Protein AF-A0A7L5ZAC9-F1 (afdb_monomer_lite)

Radius of gyration: 20.92 Å; chains: 1; bounding box: 39×64×73 Å

Secondary structure (DSSP, 8-state):
--PPPPPP-PPPPPPP-PPPPTTTT-EEEEEEETTEE---SS-EEEEE-SSEEEEEETTEEEEEEEEEETTEEEEEEEEE-GGGTT-HHHHHHHHHTTSEEEEEE-TTSEEEEEETTEEEEEEE-TT-TT-------EEEE--EETTEEPPPSTT--EEEEETTEEEEE-SS-EEEE--

Sequence (179 aa):
MVLSPMPDEVPQPEPEEGEPPLLAGAGFVLRAADGKPGDYPRETRFRFNADQWTLVSDCGTSGGTWQQDGRSLRLTLTRQDAACHDNGLHRSIRGMADQTTDFASGPNGEFVLGGAGHWVLGDRERTDPRHDFVRLHGTWTATQVNGADVPSGERAPRVSFGPGSYSVWDGATATRGWP

Structure (mmCIF, N/CA/C/O backbone):
data_AF-A0A7L5ZAC9-F1
#
_entry.id   AF-A0A7L5ZAC9-F1
#
loop_
_atom_site.group_PDB
_atom_site.id
_atom_site.type_symbol
_atom_site.label_atom_id
_atom_site.label_alt_id
_atom_site.label_comp_id
_atom_site.label_asym_id
_atom_site.label_entity_id
_atom_site.label_seq_id
_atom_site.pdbx_PDB_ins_code
_atom_site.Cartn_x
_atom_site.Cartn_y
_atom_site.Cartn_z
_atom_site.occupancy
_atom_site.B_iso_or_equiv
_atom_site.auth_seq_id
_atom_site.auth_comp_id
_atom_site.auth_asym_id
_atom_site.auth_atom_id
_atom_site.pdbx_PDB_model_num
ATOM 1 N N . MET A 1 1 ? -3.983 -44.098 56.729 1.00 42.75 1 MET A N 1
ATOM 2 C CA . MET A 1 1 ? -3.760 -42.885 55.914 1.00 42.75 1 MET A CA 1
ATOM 3 C C . MET A 1 1 ? -3.906 -43.325 54.469 1.00 42.75 1 MET A C 1
ATOM 5 O O . MET A 1 1 ? -3.122 -44.160 54.044 1.00 42.75 1 MET A O 1
ATOM 9 N N . VAL A 1 2 ? -4.979 -42.926 53.786 1.00 37.06 2 VAL A N 1
ATOM 10 C CA . VAL A 1 2 ? -5.284 -43.367 52.414 1.00 37.06 2 VAL A CA 1
ATOM 11 C C . VAL A 1 2 ? -5.015 -42.176 51.501 1.00 37.06 2 VAL A C 1
ATOM 13 O O . VAL A 1 2 ? -5.590 -41.113 51.719 1.00 37.06 2 VAL A O 1
ATOM 16 N N . LEU A 1 3 ? -4.089 -42.329 50.554 1.00 37.56 3 LEU A N 1
ATOM 17 C CA . LEU A 1 3 ? -3.788 -41.327 49.531 1.00 37.56 3 LEU A CA 1
ATOM 18 C C . LEU A 1 3 ? -4.807 -41.483 48.397 1.00 37.56 3 LEU A C 1
ATOM 20 O O . LEU A 1 3 ? -4.898 -42.554 47.800 1.00 37.56 3 LEU A O 1
ATOM 24 N N . SER A 1 4 ? -5.586 -40.436 48.131 1.00 44.50 4 SER A N 1
ATOM 25 C CA . SER A 1 4 ? -6.470 -40.371 46.963 1.00 44.50 4 SER A CA 1
ATOM 26 C C . SER A 1 4 ? -5.646 -40.235 45.674 1.00 44.50 4 SER A C 1
ATOM 28 O O . SER A 1 4 ? -4.631 -39.532 45.692 1.00 44.50 4 SER A O 1
ATOM 30 N N . PRO A 1 5 ? -6.061 -40.856 44.555 1.00 48.09 5 PRO A N 1
ATOM 31 C CA . PRO A 1 5 ? -5.435 -40.618 43.259 1.00 48.09 5 PRO A CA 1
ATOM 32 C C . PRO A 1 5 ? -5.706 -39.177 42.800 1.00 48.09 5 PRO A C 1
ATOM 34 O O . PRO A 1 5 ? -6.792 -38.640 43.030 1.00 48.09 5 PRO A O 1
ATOM 37 N N . MET A 1 6 ? -4.704 -38.545 42.183 1.00 51.91 6 MET A N 1
ATOM 38 C CA . MET A 1 6 ? -4.875 -37.240 41.542 1.00 51.91 6 MET A CA 1
ATOM 39 C C . MET A 1 6 ? -5.802 -37.378 40.324 1.00 51.91 6 MET A C 1
ATOM 41 O O . MET A 1 6 ? -5.772 -38.426 39.677 1.00 51.91 6 MET A O 1
ATOM 45 N N . PRO A 1 7 ? -6.648 -36.374 40.033 1.00 55.56 7 PRO A N 1
ATOM 46 C CA . PRO A 1 7 ? -7.518 -36.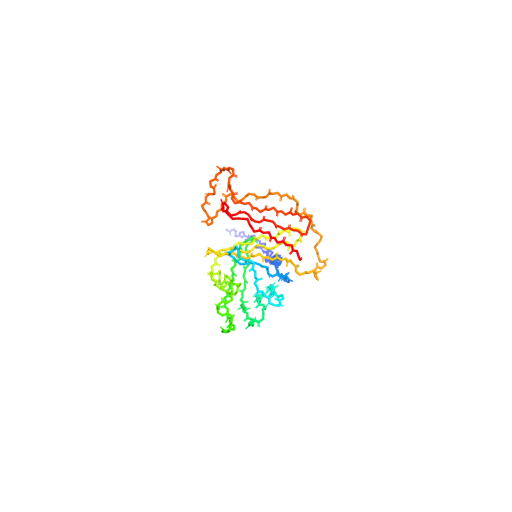411 38.864 1.00 55.56 7 PRO A CA 1
ATOM 47 C C . PRO A 1 7 ? -6.675 -36.463 37.586 1.00 55.56 7 PRO A C 1
ATOM 49 O O . PRO A 1 7 ? -5.675 -35.753 37.487 1.00 55.56 7 PRO A O 1
ATOM 52 N N . ASP A 1 8 ? -7.092 -37.309 36.639 1.00 54.69 8 ASP A N 1
ATOM 53 C CA . ASP A 1 8 ? -6.511 -37.395 35.300 1.00 54.69 8 ASP A CA 1
ATOM 54 C C . ASP A 1 8 ? -6.405 -35.994 34.683 1.00 54.69 8 ASP A C 1
ATOM 56 O O . ASP A 1 8 ? -7.382 -35.242 34.619 1.00 54.69 8 ASP A O 1
ATOM 60 N N . GLU A 1 9 ? -5.195 -35.642 34.254 1.00 54.75 9 GLU A N 1
ATOM 61 C CA . GLU A 1 9 ? -4.915 -34.423 33.507 1.00 54.75 9 GLU A CA 1
ATOM 62 C C . GLU A 1 9 ? -5.709 -34.487 32.198 1.00 54.75 9 GLU A C 1
ATOM 64 O O . GLU A 1 9 ? -5.470 -35.341 31.343 1.00 54.75 9 GLU A O 1
ATOM 69 N N . VAL A 1 10 ? -6.724 -33.630 32.077 1.00 54.44 10 VAL A N 1
ATOM 70 C CA . VAL A 1 10 ? -7.523 -33.502 30.856 1.00 54.44 10 VAL A CA 1
ATOM 71 C C . VAL A 1 10 ? -6.559 -33.139 29.722 1.00 54.44 10 VAL A C 1
ATOM 73 O O . VAL A 1 10 ? -5.885 -32.113 29.847 1.00 54.44 10 VAL A O 1
ATOM 76 N N . PRO A 1 11 ? -6.477 -33.922 28.628 1.00 53.09 11 PRO A N 1
ATOM 77 C CA . PRO A 1 11 ? -5.648 -33.563 27.486 1.00 53.09 11 PRO A CA 1
ATOM 78 C C . PRO A 1 11 ? -6.036 -32.162 27.010 1.00 53.09 11 PRO A C 1
ATOM 80 O O . PRO A 1 11 ? -7.190 -31.933 26.637 1.00 53.09 11 PRO A O 1
ATOM 83 N N . GLN A 1 12 ? -5.101 -31.210 27.067 1.00 46.59 12 GLN A N 1
ATOM 84 C CA . GLN A 1 12 ? -5.329 -29.906 26.455 1.00 46.59 12 GLN A CA 1
ATOM 85 C C . GLN A 1 12 ? -5.484 -30.121 24.943 1.00 46.59 12 GLN A C 1
ATOM 87 O O . GLN A 1 12 ? -4.641 -30.804 24.357 1.00 46.59 12 GLN A O 1
ATOM 92 N N . PRO A 1 13 ? -6.539 -29.582 24.307 1.00 47.09 13 PRO A N 1
ATOM 93 C CA . PRO A 1 13 ? -6.637 -29.619 22.856 1.00 47.09 13 PRO A CA 1
ATOM 94 C C . PRO A 1 13 ? -5.401 -28.934 22.267 1.00 47.09 13 PRO A C 1
ATOM 96 O O . PRO A 1 13 ? -4.989 -27.873 22.746 1.00 47.09 13 PRO A O 1
ATOM 99 N N . GLU A 1 14 ? -4.788 -29.567 21.266 1.00 50.50 14 GLU A N 1
ATOM 100 C CA . GLU A 1 14 ? -3.716 -28.955 20.483 1.00 50.50 14 GLU A CA 1
ATOM 101 C C . GLU A 1 14 ? -4.199 -27.586 19.972 1.00 50.50 14 GLU A C 1
ATOM 103 O O . GLU A 1 14 ? -5.380 -27.459 19.631 1.00 50.50 14 GLU A O 1
ATOM 108 N N . PRO A 1 15 ? -3.346 -26.544 19.970 1.00 47.94 15 PRO A N 1
ATOM 109 C CA . PRO A 1 15 ? -3.749 -25.236 19.473 1.00 47.94 15 PRO A CA 1
ATOM 110 C C . PRO A 1 15 ? -4.255 -25.403 18.041 1.00 47.94 15 PRO A C 1
ATOM 112 O O . PRO A 1 15 ? -3.517 -25.894 17.187 1.00 47.94 15 PRO A O 1
ATOM 115 N N . GLU A 1 16 ? -5.520 -25.041 17.807 1.00 52.72 16 GLU A N 1
ATOM 116 C CA . GLU A 1 16 ? -6.114 -25.065 16.472 1.00 52.72 16 GLU A CA 1
ATOM 117 C C . GLU A 1 16 ? -5.170 -24.333 15.512 1.00 52.72 16 GLU A C 1
ATOM 119 O O . GLU A 1 16 ? -4.704 -23.231 15.822 1.00 52.72 16 GLU A O 1
ATOM 124 N N . GLU A 1 17 ? -4.841 -24.965 14.381 1.00 53.06 17 GLU A N 1
ATOM 125 C CA . GLU A 1 17 ? -4.103 -24.316 13.299 1.00 53.06 17 GLU A CA 1
ATOM 126 C C . GLU A 1 17 ? -4.803 -22.988 12.991 1.00 53.06 17 GLU A C 1
ATOM 128 O O . GLU A 1 17 ? -5.942 -22.968 12.522 1.00 53.06 17 GLU A O 1
ATOM 133 N N . GLY A 1 18 ? -4.150 -21.882 13.362 1.00 55.59 18 GLY A N 1
ATOM 134 C CA . GLY A 1 18 ? -4.764 -20.561 13.350 1.00 55.59 18 GLY A CA 1
ATOM 135 C C . GLY A 1 18 ? -5.304 -20.212 11.968 1.00 55.59 18 GLY A C 1
ATOM 136 O O . GLY A 1 18 ? -4.680 -20.523 10.951 1.00 55.59 18 GLY A O 1
ATOM 137 N N . GLU A 1 19 ? -6.466 -19.559 11.938 1.00 58.31 19 GLU A N 1
ATOM 138 C CA . GLU A 1 19 ? -7.081 -19.080 10.703 1.00 58.31 19 GLU A CA 1
ATOM 139 C C . GLU A 1 19 ? -6.043 -18.302 9.869 1.00 58.31 19 GLU A C 1
ATOM 141 O O . GLU A 1 19 ? -5.314 -17.467 10.421 1.00 58.31 19 GLU A O 1
ATOM 146 N N . PRO A 1 20 ? -5.911 -18.589 8.559 1.00 60.44 20 PRO A N 1
ATOM 147 C CA . PRO A 1 20 ? -4.895 -17.948 7.743 1.00 60.44 20 PRO A CA 1
ATOM 148 C C . PRO A 1 20 ? -5.082 -16.424 7.758 1.00 60.44 20 PRO A C 1
ATOM 150 O O . PRO A 1 20 ? -6.218 -15.943 7.739 1.00 60.44 20 PRO A O 1
ATOM 153 N N . PRO A 1 21 ? -3.985 -15.644 7.742 1.00 73.69 21 PRO A N 1
ATOM 154 C CA . PRO A 1 21 ? -4.067 -14.193 7.663 1.00 73.69 21 PRO A CA 1
ATOM 155 C C . PRO A 1 21 ? -4.974 -13.736 6.517 1.00 73.69 21 PRO A C 1
ATOM 157 O O . PRO A 1 21 ? -4.891 -14.265 5.409 1.00 73.69 21 PRO A O 1
ATOM 160 N N . LEU A 1 22 ? -5.790 -12.705 6.755 1.00 80.44 22 LEU A N 1
ATOM 161 C CA . LEU A 1 22 ? -6.771 -12.204 5.774 1.00 80.44 22 LEU A CA 1
ATOM 162 C C . LEU A 1 22 ? -6.155 -11.848 4.413 1.00 80.44 22 LEU A C 1
ATOM 164 O O . LEU A 1 22 ? -6.832 -11.911 3.389 1.00 80.44 22 LEU A O 1
ATOM 168 N N . LEU A 1 23 ? -4.889 -11.432 4.404 1.00 87.44 23 LEU A N 1
ATOM 169 C CA . LEU A 1 23 ? -4.177 -11.058 3.187 1.00 87.44 23 LEU A CA 1
ATOM 170 C C . LEU A 1 23 ? -3.375 -12.204 2.564 1.00 87.44 23 LEU A C 1
ATOM 172 O O . LEU A 1 23 ? -2.801 -12.010 1.499 1.00 87.44 23 LEU A O 1
ATOM 176 N N . ALA A 1 24 ? -3.331 -13.395 3.162 1.00 87.56 24 ALA A N 1
A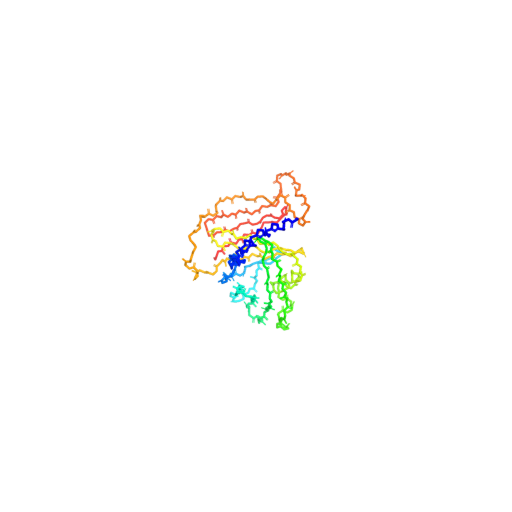TOM 177 C CA . ALA A 1 24 ? -2.559 -14.502 2.611 1.00 87.56 24 ALA A CA 1
ATOM 178 C C . ALA A 1 24 ? -3.113 -14.919 1.237 1.00 87.56 24 ALA A C 1
ATOM 180 O O . ALA A 1 24 ? -4.264 -15.325 1.096 1.00 87.56 24 ALA A O 1
ATOM 181 N N . GLY A 1 25 ? -2.276 -14.811 0.204 1.00 86.44 25 GLY A N 1
ATOM 182 C CA . GLY A 1 25 ? -2.642 -15.042 -1.195 1.00 86.44 25 GLY A CA 1
ATOM 183 C C . GLY A 1 25 ? -3.240 -13.826 -1.912 1.00 86.44 25 GLY A C 1
ATOM 184 O O . GLY A 1 25 ? -3.521 -13.915 -3.108 1.00 86.44 25 GLY A O 1
ATOM 185 N N . ALA A 1 26 ? -3.427 -12.693 -1.229 1.00 89.38 26 ALA A N 1
ATOM 186 C CA . ALA A 1 26 ? -3.999 -11.492 -1.823 1.00 89.38 26 ALA A CA 1
ATOM 187 C C . ALA A 1 26 ? -2.985 -10.748 -2.709 1.00 89.38 26 ALA A C 1
ATOM 189 O O . ALA A 1 26 ? -1.794 -10.645 -2.399 1.00 89.38 26 ALA A O 1
ATOM 190 N N . GLY A 1 27 ? -3.482 -10.176 -3.807 1.00 92.56 27 GLY A N 1
ATOM 191 C CA . GLY A 1 27 ? -2.719 -9.323 -4.715 1.00 92.56 27 GLY A CA 1
ATOM 192 C C . GLY A 1 27 ? -3.452 -8.028 -5.025 1.00 92.56 27 GLY A C 1
ATOM 193 O O . GLY A 1 27 ? -4.680 -8.014 -5.105 1.00 92.56 27 GLY A O 1
ATOM 194 N N . PHE A 1 28 ? -2.693 -6.953 -5.220 1.00 92.31 28 PHE A N 1
ATOM 195 C CA . PHE A 1 28 ? -3.182 -5.600 -5.461 1.00 92.31 28 PHE A CA 1
ATOM 196 C C . PHE A 1 28 ? -2.357 -4.901 -6.546 1.00 92.31 28 PHE A C 1
ATOM 198 O O . PHE A 1 28 ? -1.143 -5.061 -6.615 1.00 92.31 28 PHE A O 1
ATOM 205 N N . VAL A 1 29 ? -2.999 -4.073 -7.362 1.00 92.25 29 VAL A N 1
ATOM 206 C CA . VAL A 1 29 ? -2.364 -3.097 -8.247 1.00 92.25 29 VAL A CA 1
ATOM 207 C C . VAL A 1 29 ? -2.370 -1.753 -7.534 1.00 92.25 29 VAL A C 1
ATOM 209 O O . VAL A 1 29 ? -3.428 -1.172 -7.300 1.00 92.25 29 VAL A O 1
ATOM 212 N N . LEU A 1 30 ? -1.194 -1.253 -7.168 1.00 92.19 30 LEU A N 1
ATOM 213 C CA . LEU A 1 30 ? -1.068 0.023 -6.475 1.00 92.19 30 LEU A CA 1
ATOM 214 C C . LEU A 1 30 ? -1.160 1.188 -7.466 1.00 92.19 30 LEU A C 1
ATOM 216 O O . LEU A 1 30 ? -0.562 1.168 -8.543 1.00 92.19 30 LEU A O 1
ATOM 220 N N . ARG A 1 31 ? -1.924 2.211 -7.083 1.00 87.25 31 ARG A N 1
ATOM 221 C CA . ARG A 1 31 ? -2.283 3.366 -7.919 1.00 87.25 31 ARG A CA 1
ATOM 222 C C . ARG A 1 31 ? -1.697 4.674 -7.417 1.00 87.25 31 ARG A C 1
ATOM 224 O O . ARG A 1 31 ? -1.404 5.557 -8.218 1.00 87.25 31 ARG A O 1
ATOM 231 N N . ALA A 1 32 ? -1.550 4.821 -6.104 1.00 88.25 32 ALA A N 1
ATOM 232 C CA . ALA A 1 32 ? -1.102 6.065 -5.496 1.00 88.25 32 ALA A CA 1
ATOM 233 C C . ALA A 1 32 ? -0.294 5.817 -4.224 1.00 88.25 32 ALA A C 1
ATOM 235 O O . ALA A 1 32 ? -0.501 4.822 -3.528 1.00 88.25 32 ALA A O 1
ATOM 236 N N . ALA A 1 33 ? 0.586 6.765 -3.923 1.00 90.25 33 ALA A N 1
ATOM 237 C CA . ALA A 1 33 ? 1.382 6.826 -2.708 1.00 90.25 33 ALA A CA 1
ATOM 238 C C . ALA A 1 33 ? 1.373 8.258 -2.170 1.00 90.25 33 ALA A C 1
ATOM 240 O O . ALA A 1 33 ? 1.574 9.199 -2.940 1.00 90.25 33 ALA A O 1
ATOM 241 N N . ASP A 1 34 ? 1.150 8.430 -0.868 1.00 86.06 34 ASP A N 1
ATOM 242 C CA . ASP A 1 34 ? 1.265 9.714 -0.164 1.00 86.06 34 ASP A CA 1
ATOM 243 C C . ASP A 1 34 ? 0.525 10.870 -0.874 1.00 86.06 34 ASP A C 1
ATOM 245 O O . ASP A 1 34 ? 1.050 11.968 -1.069 1.00 86.06 34 ASP A O 1
ATOM 249 N N . GLY A 1 35 ? -0.702 10.603 -1.331 1.00 78.56 35 GLY A N 1
ATOM 250 C CA . GLY A 1 35 ? -1.566 11.588 -1.997 1.00 78.56 35 GLY A CA 1
ATOM 251 C C . GLY A 1 35 ? -1.303 11.778 -3.486 1.00 78.56 35 GLY A C 1
ATOM 252 O O . GLY A 1 35 ? -2.087 12.454 -4.156 1.00 78.56 35 GLY A O 1
ATOM 253 N N . LYS A 1 36 ? -0.240 11.175 -4.025 1.00 79.81 36 LYS A N 1
ATOM 254 C CA . LYS A 1 36 ? 0.181 11.357 -5.413 1.00 79.81 36 LYS A CA 1
ATOM 255 C C . LYS A 1 36 ? -0.149 10.118 -6.242 1.00 79.81 36 LYS A C 1
ATOM 257 O O . LYS A 1 36 ? 0.224 9.011 -5.842 1.00 79.81 36 LYS A O 1
ATOM 262 N N . PRO A 1 37 ? -0.825 10.276 -7.394 1.00 79.88 37 PRO A N 1
ATOM 263 C CA . PRO A 1 37 ? -0.964 9.177 -8.328 1.00 79.88 37 PRO A CA 1
ATOM 264 C C . PRO A 1 37 ? 0.420 8.759 -8.821 1.00 79.88 37 PRO A C 1
ATOM 266 O O . PRO A 1 37 ? 1.325 9.579 -8.996 1.00 79.88 37 PRO A O 1
ATOM 269 N N . GLY A 1 38 ? 0.564 7.463 -9.019 1.00 68.75 38 GLY A N 1
ATOM 270 C CA . GLY A 1 38 ? 1.728 6.877 -9.635 1.00 68.75 38 GLY A CA 1
ATOM 271 C C . GLY A 1 38 ? 1.840 7.221 -11.108 1.00 68.75 38 GLY A C 1
ATOM 272 O O . GLY A 1 38 ? 0.922 6.917 -11.863 1.00 68.75 38 GLY A O 1
ATOM 273 N N . ASP A 1 39 ? 2.968 7.785 -11.529 1.00 66.81 39 ASP A N 1
ATOM 274 C CA . ASP A 1 39 ? 3.342 7.806 -12.944 1.00 66.81 39 ASP A CA 1
ATOM 275 C C . ASP A 1 39 ? 4.178 6.554 -13.235 1.00 66.81 39 ASP A C 1
ATOM 277 O O . ASP A 1 39 ? 5.410 6.563 -13.152 1.00 66.81 39 ASP A O 1
ATOM 281 N N . TYR A 1 40 ? 3.486 5.429 -13.430 1.00 70.19 40 TYR A N 1
ATOM 282 C CA . TYR A 1 40 ? 4.105 4.123 -13.646 1.00 70.19 40 TYR A CA 1
ATOM 283 C C . TYR A 1 40 ? 3.724 3.602 -15.036 1.00 70.19 40 TYR A C 1
ATOM 285 O O . TYR A 1 40 ? 2.538 3.367 -15.283 1.00 70.19 40 TYR A O 1
ATOM 293 N N . PRO A 1 41 ? 4.693 3.423 -15.956 1.00 68.75 41 PRO A N 1
ATOM 294 C CA . PRO A 1 41 ? 4.396 2.964 -17.310 1.00 68.75 41 PRO A CA 1
ATOM 295 C C . PRO A 1 41 ? 3.803 1.547 -17.352 1.00 68.75 41 PRO A C 1
ATOM 297 O O . PRO A 1 41 ? 3.156 1.186 -18.338 1.00 68.75 41 PRO A O 1
ATOM 300 N N . ARG A 1 42 ? 3.983 0.748 -16.295 1.00 80.88 42 ARG A N 1
ATOM 301 C CA . ARG A 1 42 ? 3.303 -0.530 -16.069 1.00 80.88 42 ARG A CA 1
ATOM 302 C C . ARG A 1 42 ? 2.662 -0.601 -14.688 1.00 80.88 42 ARG A C 1
ATOM 304 O O . ARG A 1 42 ? 3.000 0.128 -13.757 1.00 80.88 42 ARG A O 1
ATOM 311 N N . GLU A 1 43 ? 1.738 -1.549 -14.564 1.00 87.94 43 GLU A N 1
ATOM 312 C CA . GLU A 1 43 ? 1.095 -1.888 -13.297 1.00 87.94 43 GLU A CA 1
ATOM 313 C C . GLU A 1 43 ? 2.134 -2.223 -12.223 1.00 87.94 43 GLU A C 1
ATOM 315 O O . GLU A 1 43 ? 2.952 -3.129 -12.394 1.00 87.94 43 GLU A O 1
ATOM 320 N N . THR A 1 44 ? 2.056 -1.522 -11.091 1.00 91.62 44 THR A N 1
ATOM 321 C CA . THR A 1 44 ? 2.843 -1.859 -9.905 1.00 91.62 44 THR A CA 1
ATOM 322 C C . THR A 1 44 ? 2.044 -2.820 -9.034 1.00 91.62 44 THR A C 1
ATOM 324 O O . THR A 1 44 ? 0.998 -2.455 -8.501 1.00 91.62 44 THR A O 1
ATOM 327 N N . ARG A 1 45 ? 2.516 -4.060 -8.909 1.00 94.19 45 ARG A N 1
ATOM 328 C CA . ARG A 1 45 ? 1.798 -5.157 -8.249 1.00 94.19 45 ARG A CA 1
ATOM 329 C C . ARG A 1 45 ? 2.360 -5.428 -6.868 1.00 94.19 45 ARG A C 1
ATOM 331 O O . ARG A 1 45 ? 3.563 -5.618 -6.718 1.00 94.19 45 ARG A O 1
ATOM 338 N N . PHE A 1 46 ? 1.483 -5.482 -5.880 1.00 95.56 46 PHE A N 1
ATOM 339 C CA . PHE A 1 46 ? 1.786 -5.752 -4.486 1.00 95.56 46 PHE A CA 1
ATOM 340 C C . PHE A 1 46 ? 1.072 -7.025 -4.046 1.00 95.56 46 PHE A C 1
ATOM 342 O O . PHE A 1 46 ? -0.148 -7.118 -4.150 1.00 95.56 46 PHE A O 1
ATOM 349 N N . ARG A 1 47 ? 1.819 -8.032 -3.598 1.00 95.44 47 ARG A N 1
ATOM 350 C CA . ARG A 1 47 ? 1.286 -9.359 -3.271 1.00 95.44 47 ARG A CA 1
ATOM 351 C C . ARG A 1 47 ? 1.750 -9.841 -1.917 1.00 95.44 47 ARG A C 1
ATOM 353 O O . ARG A 1 47 ? 2.919 -9.676 -1.580 1.00 95.44 47 ARG A O 1
ATOM 360 N N . PHE A 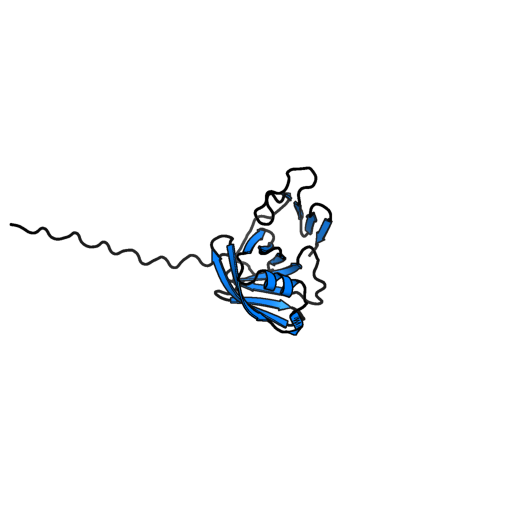1 48 ? 0.847 -10.526 -1.232 1.00 93.75 48 PHE A N 1
ATOM 361 C CA . PHE A 1 48 ? 1.076 -11.249 0.006 1.00 93.75 48 PHE A CA 1
ATOM 362 C C . PHE A 1 48 ? 0.964 -12.750 -0.281 1.00 93.75 48 PHE A C 1
ATOM 364 O O . PHE A 1 48 ? -0.109 -13.269 -0.568 1.00 93.75 48 PHE A O 1
ATOM 371 N N . ASN A 1 49 ? 2.084 -13.457 -0.238 1.00 90.81 49 ASN A N 1
ATOM 372 C CA . ASN A 1 49 ? 2.133 -14.916 -0.149 1.00 90.81 49 ASN A CA 1
ATOM 373 C C . ASN A 1 49 ? 2.004 -15.338 1.323 1.00 90.81 49 ASN A C 1
ATOM 375 O O . ASN A 1 49 ? 1.897 -14.478 2.187 1.00 90.81 49 ASN A O 1
ATOM 379 N N . ALA A 1 50 ? 2.039 -16.638 1.629 1.00 86.94 50 ALA A N 1
ATOM 380 C CA . ALA A 1 50 ? 1.829 -17.147 2.992 1.00 86.94 50 ALA A CA 1
ATOM 381 C C . ALA A 1 50 ? 2.690 -16.450 4.070 1.00 86.94 50 ALA A C 1
ATOM 383 O O . ALA A 1 50 ? 2.183 -16.121 5.135 1.00 86.94 50 ALA A O 1
ATOM 384 N N . ASP A 1 51 ? 3.963 -16.189 3.775 1.00 88.88 51 ASP A N 1
ATOM 385 C CA . ASP A 1 51 ? 4.948 -15.607 4.698 1.00 88.88 51 ASP A CA 1
ATOM 386 C C . ASP A 1 51 ? 5.732 -14.427 4.093 1.00 88.88 51 ASP A C 1
ATOM 388 O O . ASP A 1 51 ? 6.488 -13.741 4.785 1.00 88.88 51 ASP A O 1
ATOM 392 N N . GLN A 1 52 ? 5.553 -14.174 2.794 1.00 96.25 52 GLN A N 1
ATOM 393 C CA . GLN A 1 52 ? 6.315 -13.185 2.034 1.00 96.25 52 GLN A CA 1
ATOM 394 C C . GLN A 1 52 ? 5.426 -12.133 1.395 1.00 96.25 52 GLN A C 1
ATOM 396 O O . GLN A 1 52 ? 4.353 -12.447 0.892 1.00 96.25 52 GLN A O 1
ATOM 401 N N . TRP A 1 53 ? 5.912 -10.899 1.324 1.00 96.56 53 TRP A N 1
ATOM 402 C CA . TRP A 1 53 ? 5.321 -9.862 0.491 1.00 96.56 53 TRP A CA 1
ATOM 403 C C . TRP A 1 53 ? 6.266 -9.488 -0.651 1.00 96.56 53 TRP A C 1
ATOM 405 O O . TRP A 1 53 ? 7.492 -9.562 -0.527 1.00 96.56 53 TRP A O 1
ATOM 415 N N . THR A 1 54 ? 5.692 -9.071 -1.776 1.00 97.25 54 THR A N 1
ATOM 416 C CA . THR A 1 54 ? 6.438 -8.600 -2.948 1.00 97.25 54 THR A CA 1
ATOM 417 C C . THR A 1 54 ? 5.778 -7.369 -3.545 1.00 97.25 54 THR A C 1
ATOM 419 O O . THR A 1 54 ? 4.556 -7.295 -3.624 1.00 97.25 54 THR A O 1
ATOM 422 N N . LEU A 1 55 ? 6.592 -6.410 -3.973 1.00 96.06 55 LEU A N 1
ATOM 423 C CA . LEU A 1 55 ? 6.204 -5.238 -4.744 1.00 96.06 55 LEU A CA 1
ATOM 424 C C . LEU A 1 55 ? 7.002 -5.248 -6.045 1.00 96.06 55 LEU A C 1
ATOM 426 O O . LEU A 1 55 ? 8.220 -5.080 -6.014 1.00 96.06 55 LEU A O 1
ATOM 430 N N . VAL A 1 56 ? 6.325 -5.441 -7.170 1.00 94.81 56 VAL A N 1
ATOM 431 C CA . VAL A 1 56 ? 6.924 -5.477 -8.507 1.00 94.81 56 VAL A CA 1
ATOM 432 C C . VAL A 1 56 ? 6.476 -4.246 -9.277 1.00 94.81 56 VAL A C 1
ATOM 434 O O . VAL A 1 56 ? 5.279 -4.027 -9.443 1.00 94.81 56 VAL A O 1
ATOM 437 N N . SER A 1 57 ? 7.428 -3.469 -9.778 1.00 92.00 57 SER A N 1
ATOM 438 C CA . SER A 1 57 ? 7.186 -2.329 -10.663 1.00 92.00 57 SER A CA 1
ATOM 439 C C . SER A 1 57 ? 8.204 -2.316 -11.808 1.00 92.00 57 SER A C 1
ATOM 441 O O . SER A 1 57 ? 9.036 -3.217 -11.933 1.00 92.00 57 SER A O 1
ATOM 443 N N . ASP A 1 58 ? 8.170 -1.278 -12.644 1.00 89.56 58 ASP A N 1
ATOM 444 C CA . ASP A 1 58 ? 9.122 -1.114 -13.748 1.00 89.56 58 ASP A CA 1
ATOM 445 C C . ASP A 1 58 ? 10.574 -0.931 -13.310 1.00 89.56 58 ASP A C 1
ATOM 447 O O . ASP A 1 58 ? 11.488 -1.299 -14.047 1.00 89.56 58 ASP A O 1
ATOM 451 N N . CYS A 1 59 ? 10.809 -0.358 -12.128 1.00 90.31 59 CYS A N 1
ATOM 452 C CA . CYS A 1 59 ? 12.171 -0.157 -11.639 1.00 90.31 59 CYS A CA 1
ATOM 453 C C . CYS A 1 59 ? 12.779 -1.438 -11.046 1.00 90.31 59 CYS A C 1
ATOM 455 O O . CYS A 1 59 ? 13.987 -1.472 -10.816 1.00 90.31 59 CYS A O 1
ATOM 457 N N . GLY A 1 60 ? 11.968 -2.469 -10.774 1.00 93.31 60 GLY A N 1
ATOM 458 C CA . GLY A 1 60 ? 12.408 -3.706 -10.135 1.00 93.31 60 GLY A CA 1
ATOM 459 C C . GLY A 1 60 ? 11.453 -4.215 -9.057 1.00 93.31 60 GLY A C 1
ATOM 460 O O . GLY A 1 60 ? 10.258 -3.918 -9.044 1.00 93.31 60 GLY A O 1
ATOM 461 N N . THR A 1 61 ? 11.994 -5.034 -8.157 1.00 94.94 61 THR A N 1
ATOM 462 C CA . THR A 1 61 ? 11.254 -5.715 -7.092 1.00 94.94 61 THR A CA 1
ATOM 463 C C . THR A 1 61 ? 11.749 -5.306 -5.702 1.00 94.94 61 THR A C 1
ATOM 465 O O . THR A 1 61 ? 12.952 -5.258 -5.432 1.00 94.94 61 THR A O 1
ATOM 468 N N . SER A 1 62 ? 10.805 -5.063 -4.795 1.00 95.94 62 SER A N 1
ATOM 469 C CA . SER A 1 62 ? 11.024 -5.035 -3.345 1.00 95.94 62 SER A CA 1
ATOM 470 C C . SER A 1 62 ? 10.268 -6.185 -2.689 1.00 95.94 62 SER A C 1
ATOM 472 O O . SER A 1 62 ? 9.263 -6.650 -3.221 1.00 95.94 62 SER A O 1
ATOM 474 N N . GLY A 1 63 ? 10.728 -6.647 -1.533 1.00 97.19 63 GLY A N 1
ATOM 475 C CA . GLY A 1 63 ? 10.031 -7.697 -0.807 1.00 97.19 63 GLY A CA 1
ATOM 476 C C . GLY A 1 63 ? 10.648 -8.032 0.538 1.00 97.19 63 GLY A C 1
ATOM 477 O O . GLY A 1 63 ? 11.715 -7.535 0.913 1.00 97.19 63 GLY A O 1
ATOM 478 N N . GLY A 1 64 ? 9.963 -8.919 1.242 1.00 97.19 64 GLY A N 1
ATOM 479 C CA . GLY A 1 64 ? 10.434 -9.504 2.483 1.00 97.19 64 GLY A CA 1
ATOM 480 C C . GLY A 1 64 ? 9.344 -10.291 3.179 1.00 97.19 64 GLY A C 1
ATOM 481 O O . GLY A 1 64 ? 8.502 -10.882 2.508 1.00 97.19 64 GLY A O 1
ATOM 482 N N . THR A 1 65 ? 9.385 -10.345 4.504 1.00 97.38 65 THR A N 1
ATOM 483 C CA . THR A 1 65 ? 8.425 -11.110 5.305 1.00 97.38 65 THR A CA 1
ATOM 484 C C . THR A 1 65 ? 7.330 -10.211 5.849 1.00 97.38 65 THR A C 1
ATOM 486 O O . THR A 1 65 ? 7.489 -8.990 5.919 1.00 97.38 65 THR A O 1
ATOM 489 N N . TRP A 1 66 ? 6.194 -10.794 6.211 1.00 95.75 66 TRP A N 1
ATOM 490 C CA . TRP A 1 66 ? 5.107 -10.046 6.828 1.00 95.75 66 TRP A CA 1
ATOM 491 C C . TRP A 1 66 ? 4.409 -10.850 7.914 1.00 95.75 66 TRP A C 1
ATOM 493 O O . TRP A 1 66 ? 4.477 -12.077 7.953 1.00 95.75 66 TRP A O 1
ATOM 503 N N . GLN A 1 67 ? 3.744 -10.124 8.803 1.00 93.50 67 GLN A N 1
ATOM 504 C CA . GLN A 1 67 ? 2.870 -10.668 9.831 1.00 93.50 67 GLN A CA 1
ATOM 505 C C . GLN A 1 67 ? 1.616 -9.808 9.928 1.00 93.50 67 GLN A C 1
ATOM 507 O O . GLN A 1 67 ? 1.676 -8.595 9.706 1.00 93.50 67 GLN A O 1
ATOM 512 N N . GLN A 1 68 ? 0.501 -10.439 10.284 1.00 89.50 68 GLN A N 1
ATOM 513 C CA . GLN A 1 68 ? -0.782 -9.777 10.468 1.00 89.50 68 GLN A CA 1
ATOM 514 C C . GLN A 1 68 ? -1.359 -10.116 11.838 1.00 89.50 68 GLN A C 1
ATOM 516 O O . GLN A 1 68 ? -1.361 -11.276 12.240 1.00 89.50 68 GLN A O 1
ATOM 521 N N . ASP A 1 69 ? -1.888 -9.096 12.503 1.00 87.06 69 ASP A N 1
ATOM 522 C CA . ASP A 1 69 ? -2.694 -9.219 13.714 1.00 87.06 69 ASP A CA 1
ATOM 523 C C . ASP A 1 69 ? -3.959 -8.372 13.537 1.00 87.06 69 ASP A C 1
ATOM 525 O O . ASP A 1 69 ? -3.918 -7.139 13.535 1.00 87.06 69 ASP A O 1
ATOM 529 N N . GLY A 1 70 ? -5.089 -9.031 13.272 1.00 85.50 70 GLY A N 1
ATOM 530 C CA . GLY A 1 70 ? -6.323 -8.350 12.886 1.00 85.50 70 GLY A CA 1
ATOM 531 C C . GLY A 1 70 ? -6.136 -7.486 11.632 1.00 85.50 70 GLY A C 1
ATOM 532 O O . GLY A 1 70 ? -5.929 -8.016 10.538 1.00 85.50 70 GLY A O 1
ATOM 533 N N . ARG A 1 71 ? -6.236 -6.158 11.793 1.00 83.12 71 ARG A N 1
ATOM 534 C CA . ARG A 1 71 ? -6.012 -5.148 10.734 1.00 83.12 71 ARG A CA 1
ATOM 535 C C . ARG A 1 71 ? -4.627 -4.500 10.771 1.00 83.12 71 ARG A C 1
ATOM 537 O O . ARG A 1 71 ? -4.318 -3.690 9.900 1.00 83.12 71 ARG A O 1
ATOM 544 N N . SER A 1 72 ? -3.805 -4.885 11.738 1.00 87.75 72 SER A N 1
ATOM 545 C CA . SER A 1 72 ? -2.420 -4.456 11.837 1.00 87.75 72 SER A CA 1
ATOM 546 C C . SER A 1 72 ? -1.542 -5.360 10.981 1.00 87.75 72 SER A C 1
ATOM 548 O O . SER A 1 72 ? -1.697 -6.583 10.963 1.00 87.75 72 SER A O 1
ATOM 550 N N . LEU A 1 73 ? -0.577 -4.759 10.306 1.00 92.50 73 LEU A N 1
ATOM 551 C CA . LEU A 1 73 ? 0.451 -5.406 9.513 1.00 92.50 73 LEU A CA 1
ATOM 552 C C . LEU A 1 73 ? 1.826 -4.948 9.970 1.00 92.50 73 LEU A C 1
ATOM 554 O O . LEU A 1 73 ? 2.074 -3.763 10.205 1.00 92.50 73 LEU A O 1
ATOM 558 N N . ARG A 1 74 ? 2.751 -5.898 10.007 1.00 94.69 74 ARG A N 1
ATOM 559 C CA . ARG A 1 74 ? 4.181 -5.630 10.106 1.00 94.69 74 ARG A CA 1
ATOM 560 C C . ARG A 1 74 ? 4.842 -6.181 8.858 1.00 94.69 74 ARG A C 1
ATOM 562 O O . ARG A 1 74 ? 4.841 -7.390 8.645 1.00 94.69 74 ARG A O 1
ATOM 569 N N . LEU A 1 75 ? 5.392 -5.293 8.039 1.00 96.06 75 LEU A N 1
ATOM 570 C CA . LEU A 1 75 ? 6.210 -5.657 6.886 1.00 96.06 75 LEU A CA 1
ATOM 571 C C . LEU A 1 75 ? 7.672 -5.576 7.296 1.00 96.06 75 LEU A C 1
ATOM 573 O O . LEU A 1 75 ? 8.090 -4.543 7.800 1.00 96.06 75 LEU A O 1
ATOM 577 N N . THR A 1 76 ? 8.461 -6.602 7.027 1.00 96.88 76 THR A N 1
ATOM 578 C CA . THR A 1 76 ? 9.919 -6.535 7.143 1.00 96.88 76 THR A CA 1
ATOM 579 C C . THR A 1 76 ? 10.519 -6.548 5.752 1.00 96.88 76 THR A C 1
ATOM 581 O O . THR A 1 76 ? 10.197 -7.410 4.932 1.00 96.88 76 THR A O 1
ATOM 584 N N . LEU A 1 77 ? 11.367 -5.563 5.461 1.00 95.44 77 LEU A N 1
ATOM 585 C CA . LEU A 1 77 ? 12.026 -5.430 4.167 1.00 95.44 77 LEU A CA 1
ATOM 586 C C . LEU A 1 77 ? 13.329 -6.227 4.178 1.00 95.44 77 LEU A C 1
ATOM 588 O O . LEU A 1 77 ? 14.254 -5.904 4.916 1.00 95.44 77 LEU A O 1
ATOM 592 N N . THR A 1 78 ? 13.432 -7.246 3.328 1.00 95.31 78 THR A N 1
ATOM 593 C CA . THR A 1 78 ? 14.662 -8.048 3.200 1.00 95.31 78 THR A CA 1
ATOM 594 C C . THR A 1 78 ? 15.381 -7.789 1.883 1.00 95.31 78 THR A C 1
ATOM 596 O O . THR A 1 78 ? 16.587 -8.013 1.779 1.00 95.31 78 THR A O 1
ATOM 599 N N . ARG A 1 79 ? 14.662 -7.292 0.870 1.00 94.12 79 ARG A N 1
ATOM 600 C CA . ARG A 1 79 ? 15.209 -6.992 -0.450 1.00 94.12 79 ARG A CA 1
ATOM 601 C C . ARG A 1 79 ? 14.568 -5.751 -1.054 1.00 94.12 79 ARG A C 1
ATOM 603 O O . ARG A 1 79 ? 13.351 -5.594 -1.049 1.00 94.12 79 ARG A O 1
ATOM 610 N N . GLN A 1 80 ? 15.395 -4.930 -1.691 1.00 92.44 80 GLN A N 1
ATOM 611 C CA . GLN A 1 80 ? 14.955 -3.882 -2.600 1.00 92.44 80 GLN A CA 1
ATOM 612 C C . GLN A 1 80 ? 15.980 -3.703 -3.717 1.00 92.44 80 GLN A C 1
ATOM 614 O O . GLN A 1 80 ? 17.167 -3.519 -3.448 1.00 92.44 80 GLN A O 1
ATOM 619 N N . ASP A 1 81 ? 15.519 -3.714 -4.966 1.00 91.69 81 ASP A N 1
ATOM 620 C CA . ASP A 1 81 ? 16.370 -3.364 -6.099 1.00 91.69 81 ASP A CA 1
ATOM 621 C C . ASP A 1 81 ? 16.742 -1.865 -6.038 1.00 91.69 81 ASP A C 1
ATOM 623 O O . ASP A 1 81 ? 15.892 -0.989 -5.848 1.00 91.69 81 ASP A O 1
ATOM 627 N N . ALA A 1 82 ? 18.034 -1.553 -6.195 1.00 87.12 82 ALA A N 1
ATOM 628 C CA . ALA A 1 82 ? 18.572 -0.201 -5.993 1.00 87.12 82 ALA A CA 1
ATOM 629 C C . ALA A 1 82 ? 17.960 0.851 -6.938 1.00 87.12 82 ALA A C 1
ATOM 631 O O . ALA A 1 82 ? 17.767 2.000 -6.542 1.00 87.12 82 ALA A O 1
ATOM 632 N N . ALA A 1 83 ? 17.584 0.445 -8.155 1.00 88.62 83 ALA A N 1
ATOM 633 C CA . ALA A 1 83 ? 16.921 1.302 -9.140 1.00 88.62 83 ALA A CA 1
ATOM 634 C C . ALA A 1 83 ? 15.556 1.838 -8.661 1.00 88.62 83 ALA A C 1
ATOM 636 O O . ALA A 1 83 ? 15.081 2.855 -9.161 1.00 88.62 83 ALA A O 1
ATOM 637 N N . CYS A 1 84 ? 14.943 1.201 -7.659 1.00 87.38 84 CYS A N 1
ATOM 638 C CA . CYS A 1 84 ? 13.670 1.621 -7.085 1.00 87.38 84 CYS A CA 1
ATOM 639 C C . CYS A 1 84 ? 13.794 2.581 -5.898 1.00 87.38 84 CYS A C 1
ATOM 641 O O . CYS A 1 84 ? 12.783 2.883 -5.265 1.00 87.38 84 CYS A O 1
ATOM 643 N N . HIS A 1 85 ? 14.998 3.044 -5.537 1.00 83.19 85 HIS A N 1
ATOM 644 C CA . HIS A 1 85 ? 15.187 3.808 -4.300 1.00 83.19 85 HIS A CA 1
ATOM 645 C C . HIS A 1 85 ? 14.317 5.072 -4.215 1.00 83.19 85 HIS A C 1
ATOM 647 O O . HIS A 1 85 ? 13.802 5.370 -3.132 1.00 83.19 85 HIS A O 1
ATOM 653 N N . ASP A 1 86 ? 14.136 5.762 -5.345 1.00 84.19 86 ASP A N 1
ATOM 654 C CA . ASP A 1 86 ? 13.409 7.028 -5.426 1.00 84.19 86 ASP A CA 1
ATOM 655 C C . ASP A 1 86 ? 11.968 6.919 -5.931 1.00 84.19 86 ASP A C 1
ATOM 657 O O . ASP A 1 86 ? 11.231 7.908 -5.854 1.00 84.19 86 ASP A O 1
ATOM 661 N N . ASN A 1 87 ? 11.542 5.736 -6.382 1.00 87.81 87 ASN A N 1
ATOM 662 C CA . ASN A 1 87 ? 10.170 5.495 -6.815 1.00 87.81 87 ASN A CA 1
ATOM 663 C C . ASN A 1 87 ? 9.201 5.713 -5.638 1.00 87.81 87 ASN A C 1
ATOM 665 O O . ASN A 1 87 ? 9.404 5.152 -4.563 1.00 87.81 87 ASN A O 1
ATOM 669 N N . GLY A 1 88 ? 8.155 6.524 -5.845 1.00 87.69 88 GLY A N 1
ATOM 670 C CA . GLY A 1 88 ? 7.208 6.921 -4.795 1.00 87.69 88 GLY A CA 1
ATOM 671 C C . GLY A 1 88 ? 6.623 5.742 -4.014 1.00 87.69 88 GLY A C 1
ATOM 672 O O . GLY A 1 88 ? 6.754 5.714 -2.797 1.00 87.69 88 GLY A O 1
ATOM 673 N N . LEU A 1 89 ? 6.083 4.726 -4.696 1.00 91.50 89 LEU A N 1
ATOM 674 C CA . LEU A 1 89 ? 5.513 3.543 -4.042 1.00 91.50 89 LEU A CA 1
ATOM 675 C C . LEU A 1 89 ? 6.557 2.758 -3.245 1.00 91.50 89 LEU A C 1
ATOM 677 O O . LEU A 1 89 ? 6.324 2.439 -2.081 1.00 91.50 89 LEU A O 1
ATOM 681 N N . HIS A 1 90 ? 7.720 2.472 -3.837 1.00 93.25 90 HIS A N 1
ATOM 682 C CA . HIS A 1 90 ? 8.782 1.748 -3.128 1.00 93.25 90 HIS A CA 1
ATOM 683 C C . HIS A 1 90 ? 9.297 2.542 -1.921 1.00 93.25 90 HIS A C 1
ATOM 685 O O . HIS A 1 90 ? 9.586 1.953 -0.882 1.00 93.25 90 HIS A O 1
ATOM 691 N N . ARG A 1 91 ? 9.387 3.875 -2.028 1.00 92.75 91 ARG A N 1
ATOM 692 C CA . ARG A 1 91 ? 9.765 4.765 -0.924 1.00 92.75 91 ARG A CA 1
ATOM 693 C C . ARG A 1 91 ? 8.735 4.716 0.206 1.00 92.75 91 ARG A C 1
ATOM 695 O O . ARG A 1 91 ? 9.150 4.567 1.350 1.00 92.75 91 ARG A O 1
ATOM 702 N N . SER A 1 92 ? 7.440 4.806 -0.098 1.00 93.38 92 SER A N 1
ATOM 703 C CA . SER A 1 92 ? 6.372 4.781 0.911 1.00 93.38 92 SER A CA 1
ATOM 704 C C . SER A 1 92 ? 6.262 3.410 1.587 1.00 93.38 92 SER A C 1
ATOM 706 O O . SER A 1 92 ? 6.220 3.344 2.811 1.00 93.38 92 SER A O 1
ATOM 708 N N . ILE A 1 93 ? 6.328 2.305 0.828 1.00 94.19 93 ILE A N 1
ATOM 709 C CA . ILE A 1 93 ? 6.383 0.948 1.405 1.00 94.19 93 ILE A CA 1
ATOM 710 C C . ILE A 1 93 ? 7.635 0.770 2.276 1.00 94.19 93 ILE A C 1
ATOM 712 O O . ILE A 1 93 ? 7.542 0.229 3.373 1.00 94.19 93 ILE A O 1
ATOM 716 N N . ARG A 1 94 ? 8.805 1.258 1.840 1.00 93.94 94 ARG A N 1
ATOM 717 C CA . ARG A 1 94 ? 10.031 1.223 2.655 1.00 93.94 94 ARG A CA 1
ATOM 718 C C . ARG A 1 94 ? 9.900 2.050 3.933 1.00 93.94 94 ARG A C 1
ATOM 720 O O . ARG A 1 94 ? 10.381 1.610 4.966 1.00 93.94 94 ARG A O 1
ATOM 727 N N . GLY A 1 95 ? 9.276 3.226 3.873 1.00 92.00 95 GLY A N 1
ATOM 728 C CA . GLY A 1 95 ? 9.025 4.060 5.054 1.00 92.00 95 GLY A CA 1
ATOM 729 C C . GLY A 1 95 ? 8.093 3.394 6.070 1.00 92.00 95 GLY A C 1
ATOM 730 O O . GLY A 1 95 ? 8.211 3.639 7.266 1.00 92.00 95 GLY A O 1
ATOM 731 N N . MET A 1 96 ? 7.211 2.514 5.594 1.00 94.31 96 MET A N 1
ATOM 732 C CA . MET A 1 96 ? 6.336 1.674 6.413 1.00 94.31 96 MET A CA 1
ATOM 733 C C . MET A 1 96 ? 6.996 0.382 6.916 1.00 94.31 96 MET A C 1
ATOM 735 O O . MET A 1 96 ? 6.502 -0.222 7.868 1.00 94.31 96 MET A O 1
ATOM 739 N N . ALA A 1 97 ? 8.087 -0.066 6.293 1.00 92.06 97 ALA A N 1
ATOM 740 C CA . ALA A 1 97 ? 8.762 -1.295 6.685 1.00 92.06 97 ALA A CA 1
ATOM 741 C C . ALA A 1 97 ? 9.341 -1.192 8.106 1.00 92.06 97 ALA A C 1
ATOM 743 O O . ALA A 1 97 ? 9.799 -0.140 8.549 1.00 92.06 97 ALA A O 1
ATOM 744 N N . ASP A 1 98 ? 9.285 -2.310 8.821 1.00 89.38 98 ASP A N 1
ATOM 745 C CA . ASP A 1 98 ? 9.653 -2.502 10.225 1.00 89.38 98 ASP A CA 1
ATOM 746 C C . ASP A 1 98 ? 8.853 -1.651 11.229 1.00 89.38 98 ASP A C 1
ATOM 748 O O . ASP A 1 98 ? 9.108 -1.690 12.437 1.00 89.38 98 ASP A O 1
ATOM 752 N N . GLN A 1 99 ? 7.821 -0.956 10.747 1.00 90.12 99 GLN A N 1
ATOM 753 C CA . GLN A 1 99 ? 6.836 -0.238 11.545 1.00 90.12 99 GLN A CA 1
ATOM 754 C C . GLN A 1 99 ? 5.529 -1.032 11.618 1.00 90.12 99 GLN A C 1
ATOM 756 O O . GLN A 1 99 ? 5.253 -1.909 10.795 1.00 90.12 99 GLN A O 1
ATOM 761 N N . THR A 1 100 ? 4.711 -0.721 12.621 1.00 86.88 100 THR A N 1
ATOM 762 C CA . THR A 1 100 ? 3.316 -1.167 12.618 1.00 86.88 100 THR A CA 1
ATOM 763 C C . THR A 1 100 ? 2.544 -0.312 11.619 1.00 86.88 100 THR A C 1
ATOM 765 O O . THR A 1 100 ? 2.620 0.918 11.644 1.00 86.88 100 THR A O 1
ATOM 768 N N . THR A 1 101 ? 1.814 -0.979 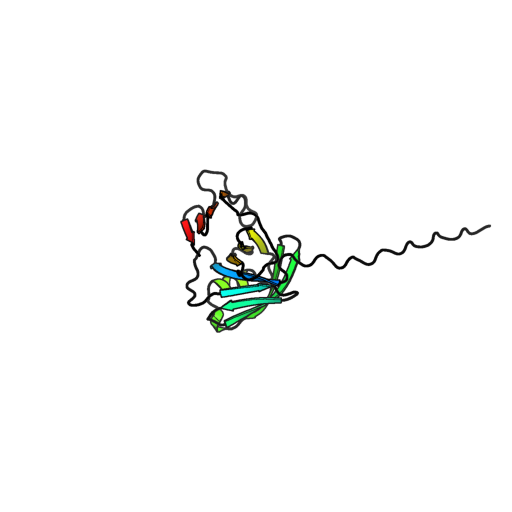10.738 1.00 90.69 101 THR A N 1
ATOM 769 C CA . THR A 1 101 ? 0.958 -0.379 9.715 1.00 90.69 101 THR A CA 1
ATOM 770 C C . THR A 1 101 ? -0.447 -0.924 9.872 1.00 90.69 101 THR A C 1
ATOM 772 O O . THR A 1 101 ? -0.618 -2.033 10.365 1.00 90.69 101 THR A O 1
ATOM 775 N N . ASP A 1 102 ? -1.443 -0.175 9.436 1.00 87.06 102 ASP A N 1
ATOM 776 C CA . ASP A 1 102 ? -2.821 -0.632 9.357 1.00 87.06 102 ASP A CA 1
ATOM 777 C C . ASP A 1 102 ? -3.221 -0.775 7.897 1.00 87.06 102 ASP A C 1
ATOM 779 O O . ASP A 1 102 ? -2.782 -0.009 7.031 1.00 87.06 102 ASP A O 1
ATOM 783 N N . PHE A 1 103 ? -4.098 -1.734 7.623 1.00 87.12 103 PHE A N 1
ATOM 784 C CA . PHE A 1 103 ? -4.737 -1.833 6.322 1.00 87.12 103 PHE A CA 1
ATOM 785 C C . PHE A 1 103 ? -6.256 -1.812 6.418 1.00 87.12 103 PHE A C 1
ATOM 787 O O . PHE A 1 103 ? -6.879 -2.204 7.408 1.00 87.12 103 PHE A O 1
ATOM 794 N N . ALA A 1 104 ? -6.859 -1.383 5.320 1.00 81.44 104 ALA A N 1
ATOM 795 C CA . ALA A 1 104 ? -8.272 -1.544 5.062 1.00 81.44 104 ALA A CA 1
ATOM 796 C C . ALA A 1 104 ? -8.447 -2.048 3.633 1.00 81.44 104 ALA A C 1
ATOM 798 O O . ALA A 1 104 ? -7.840 -1.524 2.698 1.00 81.44 104 ALA A O 1
ATOM 799 N N . SER A 1 105 ? -9.300 -3.052 3.464 1.00 80.62 105 SER A N 1
ATOM 800 C CA . SER A 1 105 ? -9.790 -3.463 2.158 1.00 80.62 105 SER A CA 1
ATOM 801 C C . SER A 1 105 ? -11.257 -3.083 2.017 1.00 80.62 105 SER A C 1
ATOM 803 O O . SER A 1 105 ? -12.096 -3.370 2.874 1.00 80.62 105 SER A O 1
ATOM 805 N N . GLY A 1 106 ? -11.546 -2.389 0.927 1.00 65.25 106 GLY A N 1
ATOM 806 C CA . GLY A 1 106 ? -12.884 -2.130 0.463 1.00 65.25 106 GLY A CA 1
ATOM 807 C C . GLY A 1 106 ? -13.455 -3.367 -0.243 1.00 65.25 106 GLY A C 1
ATOM 808 O O . GLY A 1 106 ? -12.734 -4.177 -0.826 1.00 65.25 106 GLY A O 1
ATOM 809 N N . PRO A 1 107 ? -14.772 -3.534 -0.223 1.00 57.84 107 PRO A N 1
ATOM 810 C CA . PRO A 1 107 ? -15.484 -4.621 -0.857 1.00 57.84 107 PRO A CA 1
ATOM 811 C C . PRO A 1 107 ? -15.628 -4.453 -2.377 1.00 57.84 107 PRO A C 1
ATOM 813 O O . PRO A 1 107 ? -16.080 -5.396 -3.016 1.00 57.84 107 PRO A O 1
ATOM 816 N N . ASN A 1 108 ? -15.225 -3.321 -2.983 1.00 58.25 108 ASN A N 1
ATOM 817 C CA . ASN A 1 108 ? -14.990 -3.281 -4.435 1.00 58.25 108 ASN A CA 1
ATOM 818 C C . ASN A 1 108 ? -13.548 -3.680 -4.794 1.00 58.25 108 ASN A C 1
ATOM 820 O O . ASN A 1 108 ? -13.152 -3.576 -5.953 1.00 58.25 108 ASN A O 1
ATOM 824 N N . GLY A 1 109 ? -12.763 -4.133 -3.813 1.00 72.62 109 GLY A N 1
ATOM 825 C CA . GLY A 1 109 ? -11.358 -4.464 -3.983 1.00 72.62 109 GLY A CA 1
ATOM 826 C C . GLY A 1 109 ? -10.422 -3.291 -3.719 1.00 72.62 109 GLY A C 1
ATOM 827 O O . GLY A 1 109 ? -9.230 -3.449 -3.941 1.00 72.62 109 GLY A O 1
ATOM 828 N N . GLU A 1 110 ? -10.898 -2.142 -3.236 1.00 81.69 110 GLU A N 1
ATOM 829 C CA . GLU A 1 110 ? -9.991 -1.063 -2.848 1.00 81.69 110 GLU A CA 1
ATOM 830 C C . GLU A 1 110 ? -9.065 -1.535 -1.727 1.00 81.69 110 GLU A C 1
ATOM 832 O O . GLU A 1 110 ? -9.457 -2.300 -0.849 1.00 81.69 110 GLU A O 1
ATOM 837 N N . PHE A 1 111 ? -7.829 -1.073 -1.739 1.00 88.75 111 PHE A N 1
ATOM 838 C CA . PHE A 1 111 ? -6.842 -1.402 -0.731 1.00 88.75 111 PHE A CA 1
ATOM 839 C C . PHE A 1 111 ? -6.171 -0.130 -0.263 1.00 88.75 111 PHE A C 1
ATOM 841 O O . PHE A 1 111 ? -5.722 0.681 -1.072 1.00 88.75 111 PHE A O 1
ATOM 848 N N . VAL A 1 112 ? -6.104 0.024 1.051 1.00 88.31 112 VAL A N 1
ATOM 849 C CA . VAL A 1 112 ? -5.363 1.081 1.720 1.00 88.31 112 VAL A CA 1
ATOM 850 C C . VAL A 1 112 ? -4.410 0.416 2.689 1.00 88.31 112 VAL A C 1
ATOM 852 O O . VAL A 1 112 ? -4.832 -0.409 3.495 1.00 88.31 112 VAL A O 1
ATOM 855 N N . LEU A 1 113 ? -3.144 0.803 2.628 1.00 93.50 113 LEU A N 1
ATOM 856 C CA . LEU A 1 113 ? -2.140 0.462 3.627 1.00 93.50 113 LEU A CA 1
ATOM 857 C C . LEU A 1 113 ? -1.502 1.762 4.092 1.00 93.50 113 LEU A C 1
ATOM 859 O O . LEU A 1 113 ? -1.094 2.567 3.255 1.00 93.50 113 LEU A O 1
ATOM 863 N N . GLY A 1 114 ? -1.425 1.969 5.401 1.00 90.44 114 GLY A N 1
ATOM 864 C CA . GLY A 1 114 ? -0.872 3.189 5.971 1.00 90.44 114 GLY A CA 1
ATOM 865 C C . GLY A 1 114 ? -0.149 2.953 7.287 1.00 90.44 114 GLY A C 1
ATOM 866 O O . GLY A 1 114 ? -0.509 2.084 8.070 1.00 90.44 114 GLY A O 1
ATOM 867 N N . GLY A 1 115 ? 0.880 3.750 7.539 1.00 87.25 115 GLY A N 1
ATOM 868 C CA . GLY A 1 115 ? 1.663 3.708 8.768 1.00 87.25 115 GLY A CA 1
ATOM 869 C C . GLY A 1 115 ? 2.891 4.601 8.661 1.00 87.25 115 GLY A C 1
ATOM 870 O O . GLY A 1 115 ? 3.322 4.955 7.567 1.00 87.25 115 GLY A O 1
ATOM 871 N N . ALA A 1 116 ? 3.439 5.013 9.805 1.00 88.19 116 ALA A N 1
ATOM 872 C CA . ALA A 1 116 ? 4.649 5.840 9.870 1.00 88.19 116 ALA A CA 1
ATOM 873 C C . ALA A 1 116 ? 4.620 7.114 8.989 1.00 88.19 116 ALA A C 1
ATOM 875 O O . ALA A 1 116 ? 5.641 7.535 8.453 1.00 88.19 116 ALA A O 1
ATOM 876 N N . GLY A 1 117 ? 3.445 7.736 8.828 1.00 85.75 117 GLY A N 1
ATOM 877 C CA . GLY A 1 117 ? 3.267 8.940 8.005 1.00 85.75 117 GLY A CA 1
ATOM 878 C C . GLY A 1 117 ? 3.202 8.697 6.493 1.00 85.75 117 GLY A C 1
ATOM 879 O O . GLY A 1 117 ? 3.102 9.663 5.740 1.00 85.75 117 GLY A O 1
ATOM 880 N N . HIS A 1 118 ? 3.215 7.437 6.059 1.00 90.00 118 HIS A N 1
ATOM 881 C CA . HIS A 1 118 ? 3.076 7.031 4.667 1.00 90.00 118 HIS A CA 1
ATOM 882 C C . HIS A 1 118 ? 1.771 6.274 4.434 1.00 90.00 118 HIS A C 1
ATOM 884 O O . HIS A 1 118 ? 1.218 5.661 5.350 1.00 90.00 118 HIS A O 1
ATOM 890 N N . TRP A 1 119 ? 1.288 6.290 3.197 1.00 89.12 119 TRP A N 1
ATOM 891 C CA . TRP A 1 119 ? 0.175 5.451 2.775 1.00 89.12 119 TRP A CA 1
ATOM 892 C C . TRP A 1 119 ? 0.202 5.149 1.283 1.00 89.12 119 TRP A C 1
ATOM 894 O O . TRP A 1 119 ? 0.708 5.922 0.469 1.00 89.12 119 TRP A O 1
ATOM 904 N N . VAL A 1 120 ? -0.395 4.020 0.915 1.00 92.94 120 VAL A N 1
ATOM 905 C CA . VAL A 1 120 ? -0.609 3.613 -0.473 1.00 92.94 120 VAL A CA 1
ATOM 906 C C . VAL A 1 120 ? -2.066 3.238 -0.700 1.00 92.94 120 VAL A C 1
ATOM 908 O O . VAL A 1 120 ? -2.745 2.748 0.204 1.00 92.94 120 VAL A O 1
ATOM 911 N N . LEU A 1 121 ? -2.532 3.467 -1.925 1.00 89.94 121 LEU A N 1
ATOM 912 C CA . LEU A 1 121 ? -3.835 3.020 -2.405 1.00 89.94 121 LEU A CA 1
ATOM 913 C C . LEU A 1 121 ? -3.651 2.086 -3.587 1.00 89.94 121 LEU A C 1
ATOM 915 O O . LEU A 1 121 ? -2.773 2.301 -4.427 1.00 89.94 121 LEU A O 1
ATOM 919 N N . GLY A 1 122 ? -4.527 1.102 -3.691 1.00 90.75 122 GLY A N 1
ATOM 920 C CA . GLY A 1 122 ? -4.589 0.216 -4.837 1.00 90.75 122 GLY A CA 1
ATOM 921 C C . GLY A 1 122 ? -5.943 -0.446 -4.997 1.00 90.75 122 GLY A C 1
ATOM 922 O O . GLY A 1 122 ? -6.863 -0.220 -4.215 1.00 90.75 122 GLY A O 1
ATOM 923 N N . ASP A 1 123 ? -6.015 -1.297 -6.007 1.00 88.44 123 ASP A N 1
ATOM 924 C CA . ASP A 1 123 ? -7.163 -2.141 -6.310 1.00 88.44 123 ASP A CA 1
ATOM 925 C C . ASP A 1 123 ? -6.725 -3.604 -6.253 1.00 88.44 123 ASP A C 1
ATOM 927 O O . ASP A 1 123 ? -5.625 -3.939 -6.684 1.00 88.44 123 ASP A O 1
ATOM 931 N N . ARG A 1 124 ? -7.565 -4.507 -5.760 1.00 83.69 124 ARG A N 1
ATOM 932 C CA . ARG A 1 124 ? -7.290 -5.944 -5.744 1.00 83.69 124 ARG A CA 1
ATOM 933 C C . ARG A 1 124 ? -7.128 -6.444 -7.175 1.00 83.69 124 ARG A C 1
ATOM 935 O O . ARG A 1 124 ? -7.866 -6.059 -8.082 1.00 83.69 124 ARG A O 1
ATOM 942 N N . GLU A 1 125 ? -6.167 -7.333 -7.385 1.00 85.38 125 GLU A N 1
ATOM 943 C CA . GLU A 1 125 ? -6.003 -8.004 -8.666 1.00 85.38 125 GLU A CA 1
ATOM 944 C C . GLU A 1 125 ? -7.270 -8.814 -8.980 1.00 85.38 125 GLU A C 1
ATOM 946 O O . GLU A 1 125 ? -7.713 -9.647 -8.190 1.00 85.38 125 GLU A O 1
ATOM 951 N N . ARG A 1 126 ? -7.852 -8.578 -10.163 1.00 61.81 126 ARG A N 1
ATOM 952 C CA . ARG A 1 126 ? -9.149 -9.117 -10.627 1.00 61.81 126 ARG A CA 1
ATOM 953 C C . ARG A 1 126 ? -9.261 -10.651 -10.673 1.00 61.81 126 ARG A C 1
ATOM 955 O O . ARG A 1 126 ? -10.305 -11.166 -11.059 1.00 61.81 126 ARG A O 1
ATOM 962 N N . THR A 1 127 ? -8.195 -11.378 -10.359 1.00 51.69 127 THR A N 1
ATOM 963 C CA . THR A 1 127 ? -8.062 -12.831 -10.528 1.00 51.69 127 THR A CA 1
ATOM 964 C C . THR A 1 127 ? -8.300 -13.646 -9.258 1.00 51.69 127 THR A C 1
ATOM 966 O O . THR A 1 127 ? -8.005 -14.836 -9.275 1.00 51.69 127 THR A O 1
ATOM 969 N N . ASP A 1 128 ? -8.821 -13.062 -8.175 1.00 50.81 128 ASP A N 1
ATOM 970 C CA . ASP A 1 128 ? -9.166 -13.816 -6.962 1.00 50.81 128 ASP A CA 1
ATOM 971 C C . ASP A 1 128 ? -10.680 -14.125 -6.885 1.00 50.81 128 ASP A C 1
ATOM 973 O O . ASP A 1 128 ? -11.461 -13.271 -6.461 1.00 50.81 128 ASP A O 1
ATOM 977 N N . PRO A 1 129 ? -11.132 -15.321 -7.315 1.00 43.75 129 PRO A N 1
ATOM 978 C CA . PRO A 1 129 ? -12.546 -15.697 -7.358 1.00 43.75 129 PRO A CA 1
ATOM 979 C C . PRO A 1 129 ? -13.138 -16.087 -5.992 1.00 43.75 129 PRO A C 1
ATOM 981 O O . PRO A 1 129 ? -14.280 -16.537 -5.946 1.00 43.75 129 PRO A O 1
ATOM 984 N N . ARG A 1 130 ? -12.391 -15.988 -4.881 1.00 44.72 130 ARG A N 1
ATOM 985 C CA . ARG A 1 130 ? -12.813 -16.553 -3.582 1.00 44.72 130 ARG A CA 1
ATOM 986 C C . ARG A 1 130 ? -13.682 -15.636 -2.723 1.00 44.72 130 ARG A C 1
ATOM 988 O O . ARG A 1 130 ? -14.023 -16.013 -1.607 1.00 44.72 130 ARG A O 1
ATOM 995 N N . HIS A 1 131 ? -14.039 -14.452 -3.206 1.00 43.75 131 HIS A N 1
ATOM 996 C CA . HIS A 1 131 ? -14.610 -13.429 -2.342 1.00 43.75 131 HIS A CA 1
ATOM 997 C C . HIS A 1 131 ? -15.673 -12.570 -3.039 1.00 43.75 131 HIS A C 1
ATOM 999 O O . HIS A 1 131 ? -15.361 -11.573 -3.687 1.00 43.75 131 HIS A O 1
ATOM 1005 N N . ASP A 1 132 ? -16.941 -12.943 -2.846 1.00 37.62 132 ASP A N 1
ATOM 1006 C CA . ASP A 1 132 ? -18.093 -12.069 -3.079 1.00 37.62 132 ASP A CA 1
ATOM 1007 C C . ASP A 1 132 ? -18.163 -11.032 -1.948 1.00 37.62 132 ASP A C 1
ATOM 1009 O O . ASP A 1 132 ? -18.445 -11.377 -0.799 1.00 37.62 132 ASP A O 1
ATOM 1013 N N . PHE A 1 133 ? -17.917 -9.754 -2.247 1.00 45.66 133 PHE A N 1
ATOM 1014 C CA . PHE A 1 133 ? -18.080 -8.672 -1.272 1.00 45.66 133 PHE A CA 1
ATOM 1015 C C . PHE A 1 133 ? -18.981 -7.532 -1.781 1.00 45.66 133 PHE A C 1
ATOM 1017 O O . PHE A 1 133 ? -19.107 -7.259 -2.974 1.00 45.66 133 PHE A O 1
ATOM 1024 N N . VAL A 1 134 ? -19.669 -6.897 -0.824 1.00 41.06 134 VAL A N 1
ATOM 1025 C CA . VAL A 1 134 ? -20.751 -5.907 -0.990 1.00 41.06 134 VAL A CA 1
ATOM 1026 C C . VAL A 1 134 ? -20.207 -4.520 -1.319 1.00 41.06 134 VAL A C 1
ATOM 1028 O O . VAL A 1 134 ? -19.632 -3.900 -0.445 1.00 41.06 134 VAL A O 1
ATOM 1031 N N . ARG A 1 135 ? -20.453 -3.981 -2.517 1.00 44.59 135 ARG A N 1
ATOM 1032 C CA . ARG A 1 135 ? -19.930 -2.680 -2.993 1.00 44.59 135 ARG A CA 1
ATOM 1033 C C . ARG A 1 135 ? -19.924 -1.541 -1.960 1.00 44.59 135 ARG A C 1
ATOM 1035 O O . ARG A 1 135 ? -20.974 -1.183 -1.427 1.00 44.59 135 ARG A O 1
ATOM 1042 N N . LEU A 1 136 ? -18.768 -0.894 -1.767 1.00 49.44 136 LEU A N 1
ATOM 1043 C CA . LEU A 1 136 ? -18.677 0.363 -1.027 1.00 49.44 136 LEU A CA 1
ATOM 1044 C C . LEU A 1 136 ? -19.195 1.465 -1.940 1.00 49.44 136 LEU A C 1
ATOM 1046 O O . LEU A 1 136 ? -18.585 1.800 -2.953 1.00 49.44 136 LEU A O 1
ATOM 1050 N N . HIS A 1 137 ? -20.334 2.021 -1.558 1.00 57.25 137 HIS A N 1
ATOM 1051 C CA . HIS A 1 137 ? -20.857 3.257 -2.106 1.00 57.25 137 HIS A CA 1
ATOM 1052 C C . HIS A 1 137 ? -20.998 4.251 -0.965 1.00 57.25 137 HIS A C 1
ATOM 1054 O O . HIS A 1 137 ? -21.603 3.942 0.060 1.00 57.25 137 HIS A O 1
ATOM 1060 N N . GLY A 1 138 ? -20.448 5.448 -1.149 1.00 64.25 138 GLY A N 1
ATOM 1061 C CA . GLY A 1 138 ? -20.647 6.543 -0.209 1.00 64.25 138 GLY A CA 1
ATOM 1062 C C . GLY A 1 138 ? -19.375 7.293 0.143 1.00 64.25 138 GLY A C 1
ATOM 1063 O O . GLY A 1 138 ? -18.296 7.038 -0.390 1.00 64.25 138 GLY A O 1
ATOM 1064 N N . THR A 1 139 ? -19.542 8.257 1.039 1.00 75.56 139 THR A N 1
ATOM 1065 C CA . THR A 1 139 ? -18.477 9.127 1.535 1.00 75.56 139 THR A CA 1
ATOM 1066 C C . THR A 1 139 ? -18.129 8.721 2.954 1.00 75.56 139 THR A C 1
ATOM 1068 O O . THR A 1 139 ? -19.008 8.620 3.806 1.00 75.56 139 THR A O 1
ATOM 1071 N N . TRP A 1 140 ? -16.842 8.529 3.190 1.00 77.75 140 TRP A N 1
ATOM 1072 C CA . TRP A 1 140 ? -16.254 8.167 4.466 1.00 77.75 140 TRP A CA 1
ATOM 1073 C C . TRP A 1 140 ? -15.379 9.316 4.930 1.00 77.75 140 TRP A C 1
ATOM 1075 O O . TRP A 1 140 ? -14.620 9.875 4.140 1.00 77.75 140 TRP A O 1
ATOM 1085 N N . THR A 1 141 ? -15.475 9.664 6.204 1.00 79.06 141 THR A N 1
ATOM 1086 C CA . THR A 1 141 ? -14.699 10.752 6.797 1.00 79.06 141 THR A CA 1
ATOM 1087 C C . THR A 1 141 ? -13.627 10.154 7.694 1.00 79.06 141 THR A C 1
ATOM 1089 O O . THR A 1 141 ? -13.926 9.273 8.499 1.00 79.06 141 THR A O 1
ATOM 1092 N N . ALA A 1 142 ? -12.387 10.622 7.570 1.00 72.75 142 ALA A N 1
ATOM 1093 C CA . ALA A 1 142 ? -11.331 10.257 8.498 1.00 72.75 142 ALA A CA 1
ATOM 1094 C C . ALA A 1 142 ? -11.652 10.850 9.874 1.00 72.75 142 ALA A C 1
ATOM 1096 O O . ALA A 1 142 ? -11.853 12.057 10.003 1.00 72.75 142 ALA A O 1
ATOM 1097 N N . THR A 1 143 ? -11.710 10.000 10.895 1.00 72.19 143 THR A N 1
ATOM 1098 C CA . THR A 1 143 ? -11.903 10.423 12.287 1.00 72.19 143 THR A CA 1
ATOM 1099 C C . THR A 1 143 ? -10.576 10.583 13.021 1.00 72.19 143 THR A C 1
ATOM 1101 O O . THR A 1 143 ? -10.506 11.372 13.956 1.00 72.19 143 THR A O 1
ATOM 1104 N N . GLN A 1 144 ? -9.516 9.894 12.579 1.00 70.12 144 GLN A N 1
ATOM 1105 C CA . GLN A 1 144 ? -8.166 9.974 13.144 1.00 70.12 144 GLN A CA 1
ATOM 1106 C C . GLN A 1 144 ? -7.084 9.890 12.056 1.00 70.12 144 GLN A C 1
ATOM 1108 O O . GLN A 1 144 ? -7.260 9.204 11.050 1.00 70.12 144 GLN A O 1
ATOM 1113 N N . VAL A 1 145 ? -5.956 10.577 12.270 1.00 62.44 145 VAL A N 1
ATOM 1114 C CA . VAL A 1 145 ? -4.737 10.524 11.440 1.00 62.44 145 VAL A CA 1
ATOM 1115 C C . VAL A 1 145 ? -3.534 10.433 12.375 1.00 62.44 145 VAL A C 1
ATOM 1117 O O . VAL A 1 145 ? -3.360 11.290 13.236 1.00 62.44 145 VAL A O 1
ATOM 1120 N N . ASN A 1 146 ? -2.695 9.403 12.221 1.00 63.50 146 ASN A N 1
ATOM 1121 C CA . ASN A 1 146 ? -1.540 9.154 13.102 1.00 63.50 146 ASN A CA 1
ATOM 1122 C C . ASN A 1 146 ? -1.909 9.119 14.604 1.00 63.50 146 ASN A C 1
ATOM 1124 O O . ASN A 1 146 ? -1.170 9.632 15.440 1.00 63.50 146 ASN A O 1
ATOM 1128 N N . GLY A 1 147 ? -3.080 8.566 14.943 1.00 62.59 147 GLY A N 1
ATOM 1129 C CA . GLY A 1 147 ? -3.582 8.493 16.322 1.00 62.59 147 GLY A CA 1
ATOM 1130 C C . GLY A 1 147 ? -4.077 9.821 16.909 1.00 62.59 147 GLY A C 1
ATOM 1131 O O . GLY A 1 147 ? -4.523 9.845 18.052 1.00 62.59 147 GLY A O 1
ATOM 1132 N N . ALA A 1 148 ? -4.025 10.915 16.147 1.00 65.88 148 ALA A N 1
ATOM 1133 C CA . ALA A 1 148 ? -4.630 12.185 16.522 1.00 65.88 148 ALA A CA 1
ATOM 1134 C C . ALA A 1 148 ? -6.039 12.296 15.932 1.00 65.88 148 ALA A C 1
ATOM 1136 O O . ALA A 1 148 ? -6.252 11.961 14.763 1.00 65.88 148 ALA A O 1
ATOM 1137 N N . ASP A 1 149 ? -6.986 12.802 16.721 1.00 75.88 149 ASP A N 1
ATOM 1138 C CA . ASP A 1 149 ? -8.333 13.094 16.240 1.00 75.88 149 ASP A CA 1
ATOM 1139 C C . ASP A 1 149 ? -8.295 14.138 15.124 1.00 75.88 149 ASP A C 1
ATOM 1141 O O . ASP A 1 149 ? -7.659 15.192 15.225 1.00 75.88 149 ASP A O 1
ATOM 1145 N N . VAL A 1 150 ? -9.009 13.842 14.044 1.00 70.62 150 VAL A N 1
ATOM 1146 C CA . VAL A 1 150 ? -9.261 14.809 12.984 1.00 70.62 150 VAL A CA 1
ATOM 1147 C C . VAL A 1 150 ? -10.299 15.804 13.503 1.00 70.62 150 VAL A C 1
ATOM 1149 O O . VAL A 1 150 ? -11.363 15.380 13.965 1.00 70.62 150 VAL A O 1
ATOM 1152 N N . PRO 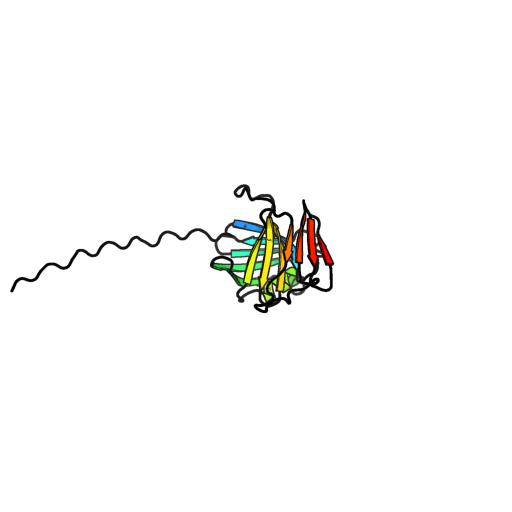A 1 151 ? -10.053 17.122 13.395 1.00 63.66 151 PRO A N 1
ATOM 1153 C CA . PRO A 1 151 ? -11.034 18.125 13.779 1.00 63.66 151 PRO A CA 1
ATOM 1154 C C . PRO A 1 151 ? -12.368 17.884 13.064 1.00 63.66 151 PRO A C 1
ATOM 1156 O O . PRO A 1 151 ? -12.442 17.888 11.832 1.00 63.66 151 PRO A O 1
ATOM 1159 N N . SER A 1 152 ? -13.433 17.684 13.839 1.00 57.25 152 SER A N 1
ATOM 1160 C CA . SER A 1 152 ? -14.782 17.566 13.298 1.00 57.25 152 SER A CA 1
ATOM 1161 C C . SER A 1 152 ? -15.229 18.926 12.745 1.00 57.25 152 SER A C 1
ATOM 1163 O O . SER A 1 152 ? -15.240 19.939 13.440 1.00 57.25 152 SER A O 1
ATOM 1165 N N . GLY A 1 153 ? -15.550 18.973 11.452 1.00 62.09 153 GLY A N 1
ATOM 1166 C CA . GLY A 1 153 ? -15.975 20.191 10.760 1.00 62.09 153 GLY A CA 1
ATOM 1167 C C . GLY A 1 153 ? -16.200 19.956 9.265 1.00 62.09 153 GLY A C 1
ATOM 1168 O O . GLY A 1 153 ? -15.882 18.887 8.747 1.00 62.09 153 GLY A O 1
ATOM 1169 N N . GLU A 1 154 ? -16.711 20.965 8.547 1.00 53.88 154 GLU A N 1
ATOM 1170 C CA . GLU A 1 154 ? -17.054 20.896 7.106 1.00 53.88 154 GLU A CA 1
ATOM 1171 C C . GLU A 1 154 ? -15.896 20.477 6.171 1.00 53.88 154 GLU A C 1
ATOM 1173 O O . GLU A 1 154 ? -16.118 20.215 4.988 1.00 53.88 154 GLU A O 1
ATOM 1178 N N . ARG A 1 155 ? -14.657 20.407 6.676 1.00 65.62 155 ARG A N 1
ATOM 1179 C CA . ARG A 1 155 ? -13.435 20.138 5.902 1.00 65.62 155 ARG A CA 1
ATOM 1180 C C . ARG A 1 155 ? -12.656 18.896 6.335 1.00 65.62 155 ARG A C 1
ATOM 1182 O O . ARG A 1 155 ? -11.502 18.766 5.934 1.00 65.62 155 ARG A O 1
ATOM 1189 N N . ALA A 1 156 ? -13.242 17.998 7.123 1.00 68.12 156 ALA A N 1
ATOM 1190 C CA . ALA A 1 156 ? -12.550 16.770 7.505 1.00 68.12 156 ALA A CA 1
ATOM 1191 C C . ALA A 1 156 ? -12.098 15.974 6.256 1.00 68.12 156 ALA A C 1
ATOM 1193 O O . ALA A 1 156 ? -12.834 15.939 5.255 1.00 68.12 156 ALA A O 1
ATOM 1194 N N . PRO A 1 157 ? -10.898 15.357 6.275 1.00 76.88 157 PRO A N 1
ATOM 1195 C CA . PRO A 1 157 ? -10.447 14.513 5.189 1.00 76.88 157 PRO A CA 1
ATOM 1196 C C . PRO A 1 157 ? -11.471 13.417 4.924 1.00 76.88 157 PRO A C 1
ATOM 1198 O O . PRO A 1 157 ? -12.026 12.826 5.852 1.00 76.88 157 PRO A O 1
ATOM 1201 N N . ARG A 1 158 ? -11.754 13.166 3.652 1.00 81.38 158 ARG A N 1
ATOM 1202 C CA . ARG A 1 158 ? -12.774 12.203 3.242 1.00 81.38 158 ARG A CA 1
ATOM 1203 C C . ARG A 1 158 ? -12.326 11.409 2.039 1.00 81.38 158 ARG A C 1
ATOM 1205 O O . ARG A 1 158 ? -11.630 11.922 1.168 1.00 81.38 158 ARG A O 1
ATOM 1212 N N . VAL A 1 159 ? -12.801 10.179 1.975 1.00 78.50 159 VAL A N 1
ATOM 1213 C CA . VAL A 1 159 ? -12.719 9.340 0.790 1.00 78.50 159 VAL A CA 1
ATOM 1214 C C . VAL A 1 159 ? -14.134 9.005 0.336 1.00 78.50 159 VAL A C 1
ATOM 1216 O O . VAL A 1 159 ? -14.977 8.607 1.134 1.00 78.50 159 VAL A O 1
ATOM 1219 N N . SER A 1 160 ? -14.424 9.212 -0.940 1.00 78.44 160 SER A N 1
ATOM 1220 C CA . SER A 1 160 ? -15.688 8.804 -1.548 1.00 78.44 160 SER A CA 1
ATOM 1221 C C . SER A 1 160 ? -15.421 7.704 -2.553 1.00 78.44 160 SER A C 1
ATOM 1223 O O . SER A 1 160 ? -14.509 7.835 -3.369 1.00 78.44 160 SER A O 1
ATOM 1225 N N . PHE A 1 161 ? -16.251 6.666 -2.513 1.00 72.50 161 PHE A N 1
ATOM 1226 C CA . PHE A 1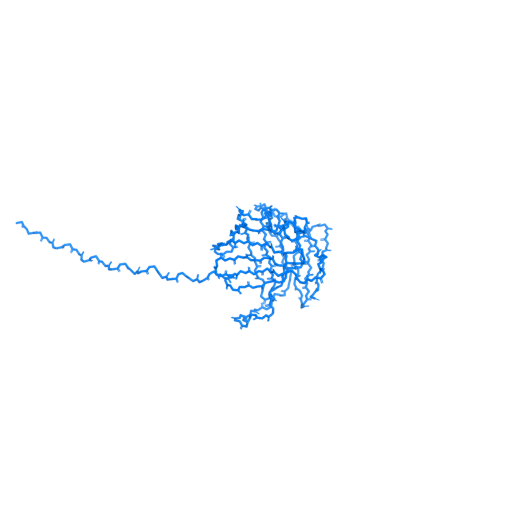 161 ? -16.231 5.568 -3.472 1.00 72.50 161 PHE A CA 1
ATOM 1227 C C . PHE A 1 161 ? -17.508 5.609 -4.314 1.00 72.50 161 PHE A C 1
ATOM 1229 O O . PHE A 1 161 ? -18.632 5.609 -3.793 1.00 72.50 161 PHE A O 1
ATOM 1236 N N . GLY A 1 162 ? -17.319 5.702 -5.628 1.00 67.62 162 GLY A N 1
ATOM 1237 C CA . GLY A 1 162 ? -18.356 5.603 -6.648 1.00 67.62 162 GLY A CA 1
ATOM 1238 C C . GLY A 1 162 ? -18.162 4.346 -7.501 1.00 67.62 162 GLY A C 1
ATOM 1239 O O . GLY A 1 162 ? -17.148 3.662 -7.374 1.00 67.62 162 GLY A O 1
ATOM 1240 N N . PRO A 1 163 ? -19.111 4.015 -8.398 1.00 62.56 163 PRO A N 1
ATOM 1241 C CA . PRO A 1 163 ? -18.918 2.908 -9.329 1.00 62.56 163 PRO A CA 1
ATOM 1242 C C . PRO A 1 163 ? -17.651 3.146 -10.162 1.00 62.56 163 PRO A C 1
ATOM 1244 O O . PRO A 1 163 ? -17.612 4.085 -10.956 1.00 62.56 163 PRO A O 1
ATOM 1247 N N . GLY A 1 164 ? -16.611 2.333 -9.946 1.00 58.94 164 GLY A N 1
ATOM 1248 C CA . GLY A 1 164 ? -15.335 2.453 -10.657 1.00 58.94 164 GLY A CA 1
ATOM 1249 C C . GLY A 1 164 ? -14.680 3.827 -10.510 1.00 58.94 164 GLY A C 1
ATOM 1250 O O . GLY A 1 164 ? -14.164 4.363 -11.481 1.00 58.94 164 GLY A O 1
ATOM 1251 N N . SER A 1 165 ? -14.773 4.463 -9.346 1.00 71.00 165 SER A N 1
ATOM 1252 C CA . SER A 1 165 ? -14.089 5.734 -9.100 1.00 71.00 165 SER A CA 1
ATOM 1253 C C . SER A 1 165 ? -13.889 5.963 -7.619 1.00 71.00 165 SER A C 1
ATOM 1255 O O . SER A 1 165 ? -14.693 5.529 -6.791 1.00 71.00 165 SER A O 1
ATOM 1257 N N . TYR A 1 166 ? -12.846 6.711 -7.292 1.00 75.38 166 TYR A N 1
ATOM 1258 C CA . TYR A 1 166 ? -12.663 7.222 -5.948 1.00 75.38 166 TYR A CA 1
ATOM 1259 C C . TYR A 1 166 ? -12.286 8.699 -5.971 1.00 75.38 166 TYR A C 1
ATOM 1261 O O . TYR A 1 166 ? -11.705 9.215 -6.931 1.00 75.38 166 TYR A O 1
ATOM 1269 N N . SER A 1 167 ? -12.602 9.395 -4.884 1.00 77.50 167 SER A N 1
ATOM 1270 C CA . SER A 1 167 ? -12.063 10.722 -4.616 1.00 77.50 167 SER A CA 1
ATOM 1271 C C . SER A 1 167 ? -11.557 10.811 -3.191 1.00 77.50 167 SER A C 1
ATOM 1273 O O . SER A 1 167 ? -12.292 10.472 -2.271 1.00 77.50 167 SER A O 1
ATOM 1275 N N . VAL A 1 168 ? -10.343 11.314 -3.012 1.00 78.25 168 VAL A N 1
ATOM 1276 C CA . VAL A 1 168 ? -9.756 11.632 -1.712 1.00 78.25 168 VAL A CA 1
ATOM 1277 C C . VAL A 1 168 ? -9.724 13.147 -1.565 1.00 78.25 168 VAL A C 1
ATOM 1279 O O . VAL A 1 168 ? -9.338 13.858 -2.487 1.00 78.25 168 VAL A O 1
ATOM 1282 N N . TRP A 1 169 ? -10.136 13.644 -0.411 1.00 75.62 169 TRP A N 1
ATOM 1283 C CA . TRP A 1 169 ? -9.977 15.025 0.015 1.00 75.62 169 TRP A CA 1
ATOM 1284 C C . TRP A 1 169 ? -9.165 15.015 1.302 1.00 75.62 169 TRP A C 1
ATOM 1286 O O . TRP A 1 169 ? -9.578 14.366 2.257 1.00 75.62 169 TRP A O 1
ATOM 1296 N N . ASP A 1 170 ? -8.038 15.716 1.343 1.00 71.81 170 ASP A N 1
ATOM 1297 C CA . ASP A 1 170 ? -7.141 15.739 2.511 1.00 71.81 170 ASP A CA 1
ATOM 1298 C C . ASP A 1 170 ? -7.387 16.936 3.455 1.00 71.81 170 ASP A C 1
ATOM 1300 O O . ASP A 1 170 ? -6.649 17.139 4.415 1.00 71.81 170 ASP A O 1
ATOM 1304 N N . GLY A 1 171 ? -8.426 17.737 3.191 1.00 68.12 171 GLY A N 1
ATOM 1305 C CA . GLY A 1 171 ? -8.693 19.000 3.891 1.00 68.12 171 GLY A CA 1
ATOM 1306 C C . GLY A 1 171 ? -8.293 20.249 3.097 1.00 68.12 171 GLY A C 1
ATOM 1307 O O . GLY A 1 171 ? -8.802 21.336 3.385 1.00 68.12 171 GLY A O 1
ATOM 1308 N N . ALA A 1 172 ? -7.457 20.097 2.068 1.00 69.12 172 ALA A N 1
ATOM 1309 C CA . ALA A 1 172 ? -6.974 21.180 1.211 1.00 69.12 172 ALA A CA 1
ATOM 1310 C C . ALA A 1 172 ? -7.051 20.855 -0.293 1.00 69.12 172 ALA A C 1
ATOM 1312 O O . ALA A 1 172 ? -7.325 21.744 -1.102 1.00 69.12 172 ALA A O 1
ATOM 1313 N N . THR A 1 173 ? -6.850 19.593 -0.664 1.00 68.19 173 THR A N 1
ATOM 1314 C CA . THR A 1 173 ? -6.685 19.121 -2.039 1.00 68.19 173 THR A CA 1
ATOM 1315 C C . THR A 1 173 ? -7.617 17.950 -2.321 1.00 68.19 173 THR A C 1
ATOM 1317 O O . THR A 1 173 ? -7.817 17.078 -1.475 1.00 68.19 173 THR A O 1
ATOM 1320 N N . ALA A 1 174 ? -8.190 17.921 -3.530 1.00 72.12 174 ALA A N 1
ATOM 1321 C CA . ALA A 1 174 ? -8.997 16.809 -4.024 1.00 72.12 174 ALA A CA 1
ATOM 1322 C C . ALA A 1 174 ? -8.202 15.995 -5.049 1.00 72.12 174 ALA A C 1
ATOM 1324 O O . ALA A 1 174 ? -7.837 16.522 -6.099 1.00 72.12 174 ALA A O 1
ATOM 1325 N N . THR A 1 175 ? -8.028 14.704 -4.794 1.00 71.62 175 THR A N 1
ATOM 1326 C CA . THR A 1 175 ? -7.484 13.736 -5.751 1.00 71.62 175 THR A CA 1
ATOM 1327 C C . THR A 1 175 ? -8.615 12.834 -6.226 1.00 71.62 175 THR A C 1
ATOM 1329 O O . THR A 1 175 ? -9.418 12.373 -5.420 1.00 71.62 175 THR A O 1
ATOM 1332 N N . ARG A 1 176 ? -8.710 12.576 -7.532 1.00 71.06 176 ARG A N 1
ATOM 1333 C CA . ARG A 1 176 ? -9.682 11.633 -8.107 1.00 71.06 176 ARG A CA 1
ATOM 1334 C C . ARG A 1 176 ? -8.948 10.541 -8.863 1.00 71.06 176 ARG A C 1
ATOM 1336 O O . ARG A 1 176 ? -7.980 10.840 -9.556 1.00 71.06 176 ARG A O 1
ATOM 1343 N N . GLY A 1 177 ? -9.437 9.316 -8.747 1.00 55.12 177 GLY A N 1
ATOM 1344 C CA . GLY A 1 177 ? -8.976 8.180 -9.530 1.00 55.12 177 GLY A CA 1
ATOM 1345 C C . GLY A 1 177 ? -10.140 7.488 -10.224 1.00 55.12 177 GLY A C 1
ATOM 1346 O O . GLY A 1 177 ? -11.251 7.419 -9.694 1.00 55.12 177 GLY A O 1
ATOM 1347 N N . TRP A 1 178 ? -9.853 6.995 -11.420 1.00 58.09 178 TRP A N 1
ATOM 1348 C CA . TRP A 1 178 ? -10.682 6.088 -12.206 1.00 58.09 178 TRP A CA 1
ATOM 1349 C C . TRP A 1 178 ? -9.792 4.874 -12.535 1.00 58.09 178 TRP A C 1
ATOM 1351 O O . TRP A 1 178 ? -8.573 5.061 -12.616 1.00 58.09 178 TRP A O 1
ATOM 1361 N N . PRO A 1 179 ? -10.344 3.658 -12.663 1.00 51.16 179 PRO A N 1
ATOM 1362 C CA . PRO A 1 179 ? -9.597 2.486 -13.102 1.00 51.16 179 PRO A CA 1
ATOM 1363 C C . PRO A 1 179 ? -9.027 2.651 -14.514 1.00 51.16 179 PRO A C 1
ATOM 1365 O O . PRO A 1 179 ? -9.621 3.410 -15.318 1.00 51.16 179 PRO A O 1
#

Foldseek 3Di:
DDDDDDDPDDPDPDPPPDDQPPQAFWKWFWQDKLLGGFPAPDTFMWHHHRFKIWTQGPQGIWMDGWDDDPQKIAGATPDDDPSCCPGRVVVLVVLRHRHIWGWDAFQQQWIWIDDNSMIIITGIDPPDPPDNGDHDAAKDFDQDDPNHGFDDDPQTWIWGDDDQKIWTGHSDDIDIDGD

pLDDT: mean 76.66, std 16.8, range [37.06, 97.38]